Protein AF-A0A9D4HLR3-F1 (afdb_monomer_lite)

pLDDT: mean 76.58, std 13.47, range [43.81, 93.06]

Structure (mmCIF, N/CA/C/O backbone):
data_AF-A0A9D4HLR3-F1
#
_entry.id   AF-A0A9D4HLR3-F1
#
loop_
_atom_site.group_PDB
_atom_site.id
_atom_site.type_symbol
_atom_site.label_atom_id
_atom_site.label_alt_id
_atom_site.label_comp_id
_atom_site.label_asym_id
_atom_site.label_entity_id
_atom_site.label_seq_id
_atom_site.pdbx_PDB_ins_code
_atom_site.Cartn_x
_atom_site.Cartn_y
_atom_site.Cartn_z
_atom_site.occupancy
_atom_site.B_iso_or_equiv
_atom_site.auth_seq_id
_atom_site.auth_comp_id
_atom_site.auth_asym_id
_atom_site.auth_atom_id
_atom_site.pdbx_PDB_model_num
ATOM 1 N N . MET A 1 1 ? -18.915 -6.919 13.718 1.00 64.12 1 MET A N 1
ATOM 2 C CA . MET A 1 1 ? -17.447 -7.121 13.772 1.00 64.12 1 MET A CA 1
ATOM 3 C C . MET A 1 1 ? -16.950 -6.482 15.068 1.00 64.12 1 MET A C 1
ATOM 5 O O . MET A 1 1 ? -17.461 -5.421 15.383 1.00 64.12 1 MET A O 1
ATOM 9 N N . ASN A 1 2 ? -16.083 -7.129 15.858 1.00 85.00 2 ASN A N 1
ATOM 10 C CA . ASN A 1 2 ? -15.576 -6.580 17.135 1.00 85.00 2 ASN A CA 1
ATOM 11 C C . ASN A 1 2 ? -14.255 -5.817 16.883 1.00 85.00 2 ASN A C 1
ATOM 13 O O . ASN A 1 2 ? -13.480 -6.262 16.037 1.00 85.00 2 ASN A O 1
ATOM 17 N N . LEU A 1 3 ? -14.001 -4.715 17.599 1.00 83.88 3 LEU A N 1
ATOM 18 C CA . LEU A 1 3 ? -12.840 -3.820 17.463 1.00 83.88 3 LEU A CA 1
ATOM 19 C C . LEU A 1 3 ? -11.495 -4.564 17.420 1.00 83.88 3 LEU A C 1
ATOM 21 O O . LEU A 1 3 ? -10.661 -4.275 16.571 1.00 83.88 3 LEU A O 1
ATOM 25 N N . GLN A 1 4 ? -11.312 -5.599 18.244 1.00 86.62 4 GLN A N 1
ATOM 26 C CA . GLN A 1 4 ? -10.088 -6.416 18.223 1.00 86.62 4 GLN A CA 1
ATOM 27 C C . GLN A 1 4 ? -9.826 -7.088 16.865 1.00 86.62 4 GLN A C 1
ATOM 29 O O . GLN A 1 4 ? -8.682 -7.194 16.436 1.00 86.62 4 GLN A O 1
ATOM 34 N N . LYS A 1 5 ? -10.879 -7.519 16.155 1.00 89.38 5 LYS A N 1
ATOM 35 C CA . LYS A 1 5 ? -10.739 -8.124 14.820 1.00 89.38 5 LYS A CA 1
ATOM 36 C C . LYS A 1 5 ? -10.392 -7.084 13.756 1.00 89.38 5 LYS A C 1
ATOM 38 O O . LYS A 1 5 ? -9.712 -7.415 12.794 1.00 89.38 5 LYS A O 1
ATOM 43 N N . LEU A 1 6 ? -10.877 -5.853 13.921 1.00 88.44 6 LEU A N 1
ATOM 44 C CA . LEU A 1 6 ? -10.545 -4.735 13.039 1.00 88.44 6 LEU A CA 1
ATOM 45 C C . LEU A 1 6 ? -9.075 -4.333 13.191 1.00 88.44 6 LEU A C 1
ATOM 47 O O . LEU A 1 6 ? -8.384 -4.207 12.188 1.00 88.44 6 LEU A O 1
ATOM 51 N N . LEU A 1 7 ? -8.594 -4.211 14.431 1.00 86.44 7 LEU A N 1
ATOM 52 C CA . LEU A 1 7 ? -7.190 -3.907 14.718 1.00 86.44 7 LEU A CA 1
ATOM 53 C C . LEU A 1 7 ? -6.255 -4.991 14.162 1.00 86.44 7 LEU A C 1
ATOM 55 O O . LEU A 1 7 ? -5.328 -4.671 13.431 1.00 86.44 7 LEU A O 1
ATOM 59 N N . ALA A 1 8 ? -6.567 -6.273 14.381 1.00 90.38 8 ALA A N 1
ATOM 60 C CA . ALA A 1 8 ? -5.773 -7.367 13.817 1.00 90.38 8 ALA A CA 1
ATOM 61 C C . ALA A 1 8 ? -5.748 -7.365 12.273 1.00 90.38 8 ALA A C 1
ATOM 63 O O . ALA A 1 8 ? -4.719 -7.661 11.668 1.00 90.38 8 ALA A O 1
ATOM 64 N N . ALA A 1 9 ? -6.866 -7.021 11.620 1.00 90.69 9 ALA A N 1
ATOM 65 C CA . ALA A 1 9 ? -6.910 -6.885 10.163 1.00 90.69 9 ALA A CA 1
ATOM 66 C C . ALA A 1 9 ? -6.052 -5.706 9.675 1.00 90.69 9 ALA A C 1
ATOM 68 O O . ALA A 1 9 ? -5.320 -5.849 8.698 1.00 90.69 9 ALA A O 1
ATOM 69 N N . ARG A 1 10 ? -6.105 -4.565 10.375 1.00 88.19 10 ARG A N 1
ATOM 70 C CA . ARG A 1 10 ? -5.267 -3.392 10.095 1.00 88.19 10 ARG A CA 1
ATOM 71 C C . ARG A 1 10 ? -3.785 -3.749 10.173 1.00 88.19 10 ARG A C 1
ATOM 73 O O . ARG A 1 10 ? -3.055 -3.478 9.224 1.00 88.19 10 ARG A O 1
ATOM 80 N N . ASP A 1 11 ? -3.365 -4.412 11.246 1.00 89.44 11 ASP A N 1
ATOM 81 C CA . ASP A 1 11 ? -1.973 -4.832 11.439 1.00 89.44 11 ASP A CA 1
ATOM 82 C C . ASP A 1 11 ? -1.520 -5.805 10.338 1.00 89.44 11 ASP A C 1
ATOM 84 O O . ASP A 1 11 ? -0.437 -5.649 9.776 1.00 89.44 11 ASP A O 1
ATOM 88 N N . GLY A 1 12 ? -2.378 -6.757 9.951 1.00 93.06 12 GLY A N 1
ATOM 89 C CA . GLY A 1 12 ? -2.096 -7.677 8.845 1.00 93.06 12 GLY A CA 1
ATOM 90 C C . GLY A 1 12 ? -1.933 -6.970 7.494 1.00 93.06 12 GLY A C 1
ATOM 91 O O . GLY A 1 12 ? -1.026 -7.296 6.722 1.00 93.06 12 GLY A O 1
ATOM 92 N N . HIS A 1 13 ? -2.763 -5.965 7.207 1.00 91.94 13 HIS A N 1
ATOM 93 C CA . HIS A 1 13 ? -2.615 -5.167 5.991 1.00 91.94 13 HIS A CA 1
ATOM 94 C C . HIS A 1 13 ? -1.362 -4.279 6.026 1.00 91.94 13 HIS A C 1
ATOM 96 O O . HIS A 1 13 ? -0.706 -4.145 4.996 1.00 91.94 13 HIS A O 1
ATOM 102 N N . ARG A 1 14 ? -0.972 -3.733 7.188 1.00 87.44 14 ARG A N 1
ATOM 103 C CA . ARG A 1 14 ? 0.294 -2.989 7.342 1.00 87.44 14 ARG A CA 1
ATOM 104 C C . ARG A 1 14 ? 1.513 -3.867 7.076 1.00 87.44 14 ARG A C 1
ATOM 106 O O . ARG A 1 14 ? 2.377 -3.463 6.309 1.00 87.44 14 ARG A O 1
ATOM 113 N N . ALA A 1 15 ? 1.543 -5.077 7.629 1.00 88.88 15 ALA A N 1
ATOM 114 C CA . ALA A 1 15 ? 2.625 -6.025 7.368 1.00 88.88 15 ALA A CA 1
ATOM 115 C C . ALA A 1 15 ? 2.722 -6.381 5.872 1.00 88.88 15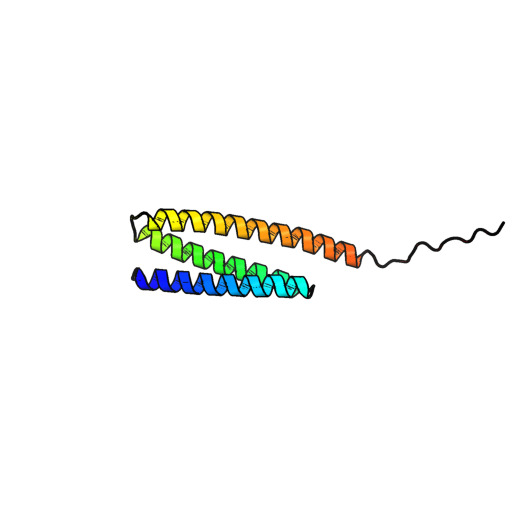 ALA A C 1
ATOM 117 O O . ALA A 1 15 ? 3.811 -6.423 5.307 1.00 88.88 15 ALA A O 1
ATOM 118 N N . THR A 1 16 ? 1.575 -6.569 5.208 1.00 92.06 16 THR A N 1
ATOM 119 C CA . THR A 1 16 ? 1.535 -6.804 3.753 1.00 92.06 16 THR A CA 1
ATOM 120 C C . THR A 1 16 ? 2.074 -5.601 2.974 1.00 92.06 16 THR A C 1
ATOM 122 O O . THR A 1 16 ? 2.799 -5.763 1.999 1.00 92.06 16 THR A O 1
ATOM 125 N N . LEU A 1 17 ? 1.735 -4.384 3.403 1.00 88.25 17 LEU A N 1
ATOM 126 C CA . LEU A 1 17 ? 2.199 -3.153 2.771 1.00 88.25 17 LEU A CA 1
ATOM 127 C C . LEU A 1 17 ? 3.724 -2.988 2.883 1.00 88.25 17 LEU A C 1
ATOM 129 O O . LEU A 1 17 ? 4.368 -2.614 1.907 1.00 88.25 17 LEU A O 1
ATOM 133 N N . GLU A 1 18 ? 4.295 -3.279 4.052 1.00 85.69 18 GLU A N 1
ATOM 134 C CA . GLU A 1 18 ? 5.744 -3.252 4.283 1.00 85.69 18 GLU A CA 1
ATOM 135 C C . GLU A 1 18 ? 6.481 -4.252 3.383 1.00 85.69 18 GLU A C 1
ATOM 137 O O . GLU A 1 18 ? 7.466 -3.883 2.744 1.00 85.69 18 GLU A O 1
ATOM 142 N N . ASP A 1 19 ? 5.966 -5.478 3.255 1.00 91.62 19 ASP A N 1
ATOM 143 C CA 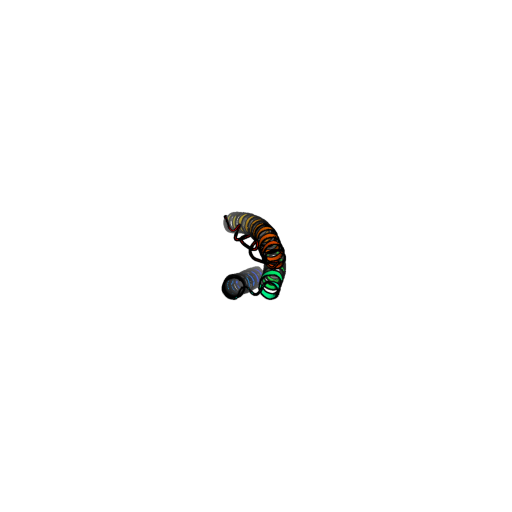. ASP A 1 19 ? 6.530 -6.493 2.357 1.00 91.62 19 ASP A CA 1
ATOM 144 C C . ASP A 1 19 ? 6.484 -6.051 0.884 1.00 91.62 19 ASP A C 1
ATOM 146 O O . ASP A 1 19 ? 7.486 -6.114 0.170 1.00 91.62 19 ASP A O 1
ATOM 150 N N . LEU A 1 20 ? 5.355 -5.489 0.439 1.00 90.44 20 LEU A N 1
ATOM 151 C CA . LEU A 1 20 ? 5.223 -4.968 -0.923 1.00 90.44 20 LEU A CA 1
ATOM 152 C C . LEU A 1 20 ? 6.165 -3.794 -1.209 1.00 90.44 20 LEU A C 1
ATOM 154 O O . LEU A 1 20 ? 6.617 -3.641 -2.342 1.00 90.44 20 LEU A O 1
ATOM 158 N N . PHE A 1 21 ? 6.500 -2.972 -0.211 1.00 85.50 21 PHE A N 1
ATOM 159 C CA . PHE A 1 21 ? 7.513 -1.929 -0.383 1.00 85.50 21 PHE A CA 1
ATOM 160 C C . PHE A 1 21 ? 8.915 -2.506 -0.587 1.00 85.50 21 PHE A C 1
ATOM 162 O O . PHE A 1 21 ? 9.664 -1.988 -1.418 1.00 85.50 21 PHE A O 1
ATOM 169 N N . VAL A 1 22 ? 9.260 -3.588 0.113 1.00 87.50 22 VAL A N 1
ATOM 170 C CA . VAL A 1 22 ? 10.528 -4.300 -0.107 1.00 87.50 22 VAL A CA 1
ATOM 171 C C . VAL A 1 22 ? 10.564 -4.901 -1.513 1.00 87.50 22 VAL A C 1
ATOM 173 O O . VAL A 1 22 ? 11.563 -4.748 -2.220 1.00 87.50 22 VAL A O 1
ATOM 176 N N . GLN A 1 23 ? 9.466 -5.516 -1.961 1.00 88.31 23 GLN A N 1
ATOM 177 C CA . GLN A 1 23 ? 9.354 -6.050 -3.322 1.00 88.31 23 GLN A CA 1
ATOM 178 C C . GLN A 1 23 ? 9.453 -4.946 -4.382 1.00 88.31 23 GLN A C 1
ATOM 180 O O . GLN A 1 23 ? 10.142 -5.119 -5.384 1.00 88.31 23 GLN A O 1
ATOM 185 N N . LEU A 1 24 ? 8.843 -3.783 -4.143 1.00 85.81 24 LEU A N 1
ATOM 186 C CA . LEU A 1 24 ? 8.908 -2.638 -5.049 1.00 85.81 24 LEU A CA 1
ATOM 187 C C . LEU A 1 24 ? 10.341 -2.111 -5.218 1.00 85.81 24 LEU A C 1
ATOM 189 O O . LEU A 1 24 ? 10.766 -1.830 -6.341 1.00 85.81 24 LEU A O 1
ATOM 193 N N . GLU A 1 25 ? 11.091 -1.959 -4.121 1.00 83.62 25 GLU A N 1
ATOM 194 C CA . GLU A 1 25 ? 12.500 -1.553 -4.200 1.00 83.62 25 GLU A CA 1
ATOM 195 C C . GLU A 1 25 ? 13.355 -2.649 -4.857 1.00 83.62 25 GLU A C 1
ATOM 197 O O . GLU A 1 25 ? 14.189 -2.328 -5.701 1.00 83.62 25 GLU A O 1
ATOM 202 N N . THR A 1 26 ? 13.071 -3.931 -4.600 1.00 87.06 26 THR A N 1
ATOM 203 C CA . THR A 1 26 ? 13.731 -5.060 -5.286 1.00 87.06 26 THR A CA 1
ATOM 204 C C . THR A 1 26 ? 13.488 -5.027 -6.800 1.00 87.06 26 THR A C 1
ATOM 206 O O . THR A 1 26 ? 14.428 -5.116 -7.589 1.00 87.06 26 THR A O 1
ATOM 209 N N . ALA A 1 27 ? 12.239 -4.839 -7.234 1.00 85.75 27 ALA A N 1
ATOM 210 C CA . ALA A 1 27 ? 11.873 -4.747 -8.646 1.00 85.75 27 ALA A CA 1
ATOM 211 C C . ALA A 1 27 ? 12.572 -3.567 -9.336 1.00 85.75 27 ALA A C 1
ATOM 213 O O . ALA A 1 27 ? 13.063 -3.683 -10.461 1.00 85.75 27 ALA A O 1
ATOM 214 N N . LYS A 1 28 ? 12.675 -2.433 -8.635 1.00 79.50 28 LYS A N 1
ATOM 215 C CA . LYS A 1 28 ? 13.406 -1.250 -9.095 1.00 79.50 28 LYS A CA 1
ATOM 216 C C . LYS A 1 28 ? 14.905 -1.516 -9.235 1.00 79.50 28 LYS A C 1
ATOM 218 O O . LYS A 1 28 ? 15.475 -1.133 -10.253 1.00 79.50 28 LYS A O 1
ATOM 223 N N . GLU A 1 29 ? 15.538 -2.155 -8.251 1.00 83.81 29 GLU A N 1
ATOM 224 C CA . GLU A 1 29 ? 16.959 -2.535 -8.307 1.00 83.81 29 GLU A CA 1
ATOM 225 C C . GLU A 1 29 ? 17.241 -3.507 -9.461 1.00 83.81 29 GLU A C 1
ATOM 227 O O . GLU A 1 29 ? 18.221 -3.343 -10.190 1.00 83.81 29 GLU A O 1
ATOM 232 N N . ASN A 1 30 ? 16.324 -4.445 -9.704 1.00 84.81 30 ASN A N 1
ATOM 233 C CA . ASN A 1 30 ? 16.395 -5.396 -10.813 1.00 84.81 30 ASN A CA 1
ATOM 234 C C . ASN A 1 30 ? 16.034 -4.788 -12.179 1.00 84.81 30 ASN A C 1
ATOM 236 O O . ASN A 1 30 ? 16.130 -5.470 -13.198 1.00 84.81 30 ASN A O 1
ATOM 240 N N . ASN A 1 31 ? 15.617 -3.518 -12.227 1.00 81.81 31 ASN A N 1
ATOM 241 C CA . ASN A 1 31 ? 15.050 -2.866 -13.411 1.00 81.81 31 ASN A CA 1
ATOM 242 C C . ASN A 1 31 ? 13.881 -3.649 -14.046 1.00 81.81 31 ASN A C 1
ATOM 244 O O . ASN A 1 31 ? 13.636 -3.553 -15.252 1.00 81.81 31 ASN A O 1
ATOM 248 N N . SER A 1 32 ? 13.152 -4.419 -13.233 1.00 84.94 32 SER A N 1
ATOM 249 C CA . SER A 1 32 ? 11.987 -5.187 -13.663 1.00 84.94 32 SER A CA 1
ATOM 250 C C . SER A 1 32 ? 10.762 -4.282 -13.652 1.00 84.94 32 SER A C 1
ATOM 252 O O . SER A 1 32 ? 10.113 -4.051 -12.632 1.00 84.94 32 SER A O 1
ATOM 254 N N . TYR A 1 33 ? 10.482 -3.698 -14.814 1.00 79.75 33 TYR A N 1
ATOM 255 C CA . TYR A 1 33 ? 9.409 -2.725 -14.979 1.00 79.75 33 TYR A CA 1
ATOM 256 C C . TYR A 1 33 ? 8.019 -3.324 -14.696 1.00 79.75 33 TYR A C 1
ATOM 258 O O . TYR A 1 33 ? 7.212 -2.690 -14.015 1.00 79.75 33 TYR A O 1
ATOM 266 N N . ASP A 1 34 ? 7.757 -4.540 -15.180 1.00 82.62 34 ASP A N 1
ATOM 267 C CA . ASP A 1 34 ? 6.460 -5.204 -15.007 1.00 82.62 34 ASP A CA 1
ATOM 268 C C . ASP A 1 34 ? 6.215 -5.564 -13.532 1.00 82.62 34 ASP A C 1
ATOM 270 O O . ASP A 1 34 ? 5.121 -5.348 -13.012 1.00 82.62 34 ASP A O 1
ATOM 274 N N . GLU A 1 35 ? 7.252 -6.023 -12.820 1.00 87.31 35 GLU A N 1
ATOM 275 C CA . GLU A 1 35 ? 7.185 -6.263 -11.372 1.00 87.31 35 GLU A CA 1
ATOM 276 C C . GLU A 1 35 ? 6.979 -4.963 -10.591 1.00 87.31 35 GLU A C 1
ATOM 278 O O . GLU A 1 35 ? 6.209 -4.933 -9.633 1.00 87.31 35 GLU A O 1
ATOM 283 N N . PHE A 1 36 ? 7.626 -3.871 -11.009 1.00 83.69 36 PHE A N 1
ATOM 284 C CA . PHE A 1 36 ? 7.463 -2.568 -10.371 1.00 83.69 36 PHE A CA 1
ATOM 285 C C . PHE A 1 36 ? 6.033 -2.030 -10.536 1.00 83.69 36 PHE A C 1
ATOM 287 O O . PHE A 1 36 ? 5.458 -1.495 -9.587 1.00 83.69 36 PHE A O 1
ATOM 294 N N . GLU A 1 37 ? 5.438 -2.182 -11.723 1.00 86.12 37 GLU A N 1
ATOM 295 C CA . GLU A 1 37 ? 4.040 -1.816 -11.974 1.00 86.12 37 GLU A CA 1
ATOM 296 C C . GLU A 1 37 ? 3.077 -2.682 -11.149 1.00 86.12 37 GLU A C 1
ATOM 298 O O . GLU A 1 37 ? 2.232 -2.128 -10.441 1.00 86.12 37 GLU A O 1
ATOM 303 N N . LEU A 1 38 ? 3.272 -4.006 -11.138 1.00 89.81 38 LEU A N 1
ATOM 304 C CA . LEU A 1 38 ? 2.463 -4.936 -10.346 1.00 89.81 38 LEU A CA 1
ATOM 305 C C . LEU A 1 38 ? 2.531 -4.629 -8.842 1.00 89.81 38 LEU A C 1
ATOM 307 O O . LEU A 1 38 ? 1.499 -4.579 -8.174 1.00 89.81 38 LEU A O 1
ATOM 311 N N . CYS A 1 39 ? 3.725 -4.353 -8.307 1.00 89.31 39 CYS A N 1
ATOM 312 C CA . CYS A 1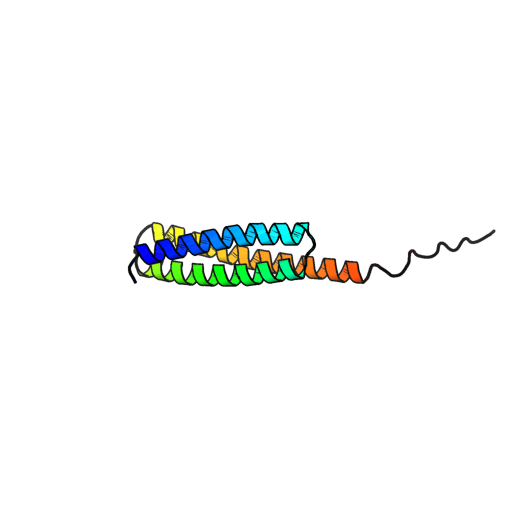 39 ? 3.892 -3.976 -6.903 1.00 89.31 39 CYS A CA 1
ATOM 313 C C . CYS A 1 39 ? 3.094 -2.709 -6.564 1.00 89.31 39 CYS A C 1
ATOM 315 O O . CYS A 1 39 ? 2.463 -2.640 -5.513 1.00 89.31 39 CYS A O 1
ATOM 317 N N . ILE A 1 40 ? 3.069 -1.709 -7.452 1.00 84.56 40 ILE A N 1
ATOM 318 C CA . ILE A 1 40 ? 2.281 -0.487 -7.234 1.00 84.56 40 ILE A CA 1
ATOM 319 C C . ILE A 1 40 ? 0.778 -0.777 -7.237 1.00 84.56 40 ILE A C 1
ATOM 321 O O . ILE A 1 40 ? 0.051 -0.181 -6.437 1.00 84.56 40 ILE A O 1
ATOM 325 N N . GLU A 1 41 ? 0.292 -1.656 -8.113 1.00 89.00 41 GLU A N 1
ATOM 326 C CA . GLU A 1 41 ? -1.116 -2.073 -8.122 1.00 89.00 41 GLU A CA 1
ATOM 327 C C . GLU A 1 41 ? -1.494 -2.767 -6.811 1.00 89.00 41 GLU A C 1
ATOM 329 O O . GLU A 1 41 ? -2.414 -2.314 -6.128 1.00 89.00 41 GLU A O 1
ATOM 334 N N . MET A 1 42 ? -0.704 -3.758 -6.389 1.00 91.19 42 MET A N 1
ATOM 335 C CA . MET A 1 42 ? -0.914 -4.472 -5.126 1.00 91.19 42 MET A CA 1
ATOM 336 C C . MET A 1 42 ? -0.861 -3.536 -3.914 1.00 91.19 42 MET A C 1
ATOM 338 O O . MET A 1 42 ? -1.698 -3.636 -3.016 1.00 91.19 42 MET A O 1
ATOM 342 N N . ILE A 1 43 ? 0.079 -2.583 -3.893 1.00 87.25 43 ILE A N 1
ATOM 343 C CA . ILE A 1 43 ? 0.146 -1.559 -2.844 1.00 87.25 43 ILE A CA 1
ATOM 344 C C . ILE A 1 43 ? -1.163 -0.766 -2.812 1.00 87.25 43 ILE A C 1
ATOM 346 O O . ILE A 1 43 ? -1.743 -0.600 -1.743 1.00 87.25 43 ILE A O 1
ATOM 350 N N . ASN A 1 44 ? -1.671 -0.303 -3.957 1.00 85.69 44 ASN A N 1
ATOM 351 C CA . ASN A 1 44 ? -2.921 0.462 -3.994 1.00 85.69 44 ASN A CA 1
ATOM 352 C C . ASN A 1 44 ? -4.123 -0.340 -3.472 1.00 85.69 44 ASN A C 1
ATOM 354 O O . ASN A 1 44 ? -4.952 0.231 -2.758 1.00 85.69 44 ASN A O 1
ATOM 358 N N . ASP A 1 45 ? -4.200 -1.636 -3.775 1.00 90.75 45 ASP A N 1
ATOM 359 C CA . ASP A 1 45 ? -5.258 -2.513 -3.265 1.00 90.75 45 ASP A CA 1
ATOM 360 C C . ASP A 1 45 ? -5.184 -2.657 -1.739 1.00 90.75 45 ASP A C 1
ATOM 362 O O . ASP A 1 45 ? -6.188 -2.492 -1.040 1.00 90.75 45 ASP A O 1
ATOM 366 N N . VAL A 1 46 ? -3.983 -2.874 -1.193 1.00 90.00 46 VAL A N 1
ATOM 367 C CA . VAL A 1 46 ? -3.769 -2.961 0.261 1.00 90.00 46 VAL A CA 1
ATOM 368 C C . VAL A 1 46 ? -4.096 -1.636 0.952 1.00 90.00 46 VAL A C 1
ATOM 370 O O . VAL A 1 46 ? -4.739 -1.637 2.003 1.00 90.00 46 VAL A O 1
ATOM 373 N N . LEU A 1 47 ? -3.737 -0.497 0.354 1.00 85.31 47 LEU A N 1
ATOM 374 C CA . LEU A 1 47 ? -4.092 0.821 0.888 1.00 85.31 47 LEU A CA 1
ATOM 375 C C . LEU A 1 47 ? -5.612 1.055 0.899 1.00 85.31 47 LEU A C 1
ATOM 377 O O . LEU A 1 47 ? -6.134 1.664 1.835 1.00 85.31 47 LEU A O 1
ATOM 381 N N . ALA A 1 48 ? -6.344 0.556 -0.102 1.00 86.88 48 ALA A N 1
ATOM 382 C CA . ALA A 1 48 ? -7.805 0.626 -0.121 1.00 86.88 48 ALA A CA 1
ATOM 383 C C . ALA A 1 48 ? -8.438 -0.238 0.987 1.00 86.88 48 ALA A C 1
ATOM 385 O O . ALA A 1 48 ? -9.405 0.188 1.630 1.00 86.88 48 ALA A O 1
ATOM 386 N N . LEU A 1 49 ? -7.873 -1.421 1.251 1.00 90.00 49 LEU A N 1
ATOM 387 C CA . LEU A 1 49 ? -8.293 -2.287 2.356 1.00 90.00 49 LEU A CA 1
ATOM 388 C C . LEU A 1 49 ? -8.015 -1.645 3.718 1.00 90.00 49 LEU A C 1
ATOM 390 O O . LEU A 1 49 ? -8.927 -1.589 4.547 1.00 90.00 49 LEU A O 1
ATOM 394 N N . LEU A 1 50 ? -6.809 -1.099 3.920 1.00 87.50 50 LEU A N 1
ATOM 395 C CA . LEU A 1 50 ? -6.447 -0.329 5.117 1.00 87.50 50 LEU A CA 1
ATOM 396 C C . LEU A 1 50 ? -7.445 0.795 5.354 1.00 87.50 50 LEU A C 1
ATOM 398 O O . LEU A 1 50 ? -8.024 0.873 6.433 1.00 87.50 50 LEU A O 1
ATOM 402 N N . LYS A 1 51 ? -7.747 1.576 4.311 1.00 85.50 51 LYS A N 1
ATOM 403 C CA . LYS A 1 51 ? -8.731 2.652 4.398 1.00 85.50 51 LYS A CA 1
ATOM 404 C C . LYS A 1 51 ? -10.096 2.173 4.884 1.00 85.50 51 LYS A C 1
ATOM 406 O O . LYS A 1 51 ? -10.673 2.776 5.784 1.00 85.50 51 LYS A O 1
ATOM 411 N N . SER A 1 52 ? -10.606 1.079 4.322 1.00 89.12 52 SER A N 1
ATOM 412 C CA . SER A 1 52 ? -11.899 0.526 4.737 1.00 89.12 52 SER A CA 1
ATOM 413 C C . SER A 1 52 ? -11.893 0.024 6.185 1.00 89.12 52 SER A C 1
ATOM 415 O O . SER A 1 52 ? -12.902 0.140 6.885 1.00 89.12 52 SER A O 1
ATOM 417 N N . VAL A 1 53 ? -10.787 -0.571 6.642 1.00 89.38 53 VAL A N 1
ATOM 418 C CA . VAL A 1 53 ? -10.644 -1.039 8.028 1.00 89.38 53 VAL A CA 1
ATOM 419 C C . VAL A 1 53 ? -10.555 0.142 8.990 1.00 89.38 53 VAL A C 1
ATOM 421 O O . VAL A 1 53 ? -11.277 0.158 9.985 1.00 89.38 53 VAL A O 1
ATOM 424 N N . ASP A 1 54 ? -9.748 1.143 8.664 1.00 85.88 54 ASP A N 1
ATOM 425 C CA . ASP A 1 54 ? -9.570 2.357 9.455 1.00 85.88 54 ASP A CA 1
ATOM 426 C C . ASP A 1 54 ? -10.887 3.137 9.592 1.00 85.88 54 ASP A C 1
ATOM 428 O O . ASP A 1 54 ? -11.279 3.476 10.706 1.00 85.88 54 ASP A O 1
ATOM 432 N N . GLU A 1 55 ? -11.650 3.315 8.506 1.00 85.12 55 GLU A N 1
ATOM 433 C CA . GLU A 1 55 ? -12.989 3.928 8.551 1.00 85.12 55 GLU A CA 1
ATOM 434 C C . GLU A 1 55 ? -13.939 3.165 9.487 1.00 85.12 55 GLU A C 1
ATOM 436 O O . GLU A 1 55 ? -14.719 3.767 10.230 1.00 85.12 55 GLU A O 1
ATOM 441 N N . LYS A 1 56 ? -13.884 1.827 9.491 1.00 87.75 56 LYS A N 1
ATOM 442 C CA . LYS A 1 56 ? -14.679 1.012 10.422 1.00 87.75 56 LYS A CA 1
ATOM 443 C C . LYS A 1 56 ? -14.220 1.198 11.866 1.00 87.75 56 LYS A C 1
ATOM 445 O O . LYS A 1 56 ? -15.085 1.265 12.733 1.00 87.75 56 LYS A O 1
ATOM 450 N N . ILE A 1 57 ? -12.912 1.296 12.122 1.00 84.38 57 ILE A N 1
ATOM 451 C CA . ILE A 1 57 ? -12.364 1.545 13.463 1.00 84.38 57 ILE A CA 1
ATOM 452 C C . ILE A 1 57 ? -12.831 2.908 13.967 1.00 84.38 57 ILE A C 1
ATOM 454 O O . ILE A 1 57 ? -13.484 2.957 15.006 1.00 84.38 57 ILE A O 1
ATOM 458 N N . THR A 1 58 ? -12.608 3.975 13.195 1.00 80.31 58 THR A N 1
ATOM 459 C CA . THR A 1 58 ? -13.034 5.343 13.526 1.00 80.31 58 THR A CA 1
ATOM 460 C C . THR A 1 58 ? -14.531 5.419 13.831 1.00 80.31 58 THR A C 1
ATOM 462 O O . THR A 1 58 ? -14.925 6.032 14.815 1.00 80.31 58 THR A O 1
ATOM 465 N N . ASN A 1 59 ? -15.378 4.729 13.062 1.00 81.56 59 ASN A N 1
ATOM 466 C CA . ASN A 1 59 ? -16.823 4.684 13.324 1.00 81.56 59 ASN A CA 1
ATOM 467 C C . ASN A 1 59 ? -17.210 3.871 14.576 1.00 81.56 59 ASN A C 1
ATOM 469 O O . ASN A 1 59 ? -18.329 3.999 15.071 1.00 81.56 59 ASN A O 1
ATOM 473 N N . THR A 1 60 ? -16.316 3.018 15.084 1.00 81.19 60 THR A N 1
ATOM 474 C CA . THR A 1 60 ? -16.523 2.229 16.311 1.00 81.19 60 THR A CA 1
ATOM 475 C C . THR A 1 60 ? -15.879 2.833 17.561 1.00 81.19 60 THR A C 1
ATOM 477 O O . THR A 1 60 ? -16.168 2.360 18.660 1.00 81.19 60 THR A O 1
ATOM 480 N N . THR A 1 61 ? -15.038 3.865 17.433 1.00 70.94 61 THR A N 1
ATOM 481 C CA . THR A 1 61 ? -14.275 4.455 18.547 1.00 70.94 61 THR A CA 1
ATOM 482 C C . THR A 1 61 ? -14.287 5.987 18.501 1.00 70.94 61 THR A C 1
ATOM 484 O O . THR A 1 61 ? -13.790 6.573 17.547 1.00 70.94 61 THR A O 1
ATOM 487 N N . ASN A 1 62 ? -14.766 6.649 19.560 1.00 62.97 62 ASN A N 1
ATOM 488 C CA . ASN A 1 62 ? -14.709 8.115 19.720 1.00 62.97 62 ASN A CA 1
ATOM 489 C C . ASN A 1 62 ? -13.501 8.544 20.586 1.00 62.97 62 ASN A C 1
ATOM 491 O O . ASN A 1 62 ? -13.684 9.150 21.641 1.00 62.97 62 ASN A O 1
ATOM 495 N N . THR A 1 63 ? -12.272 8.181 20.201 1.00 63.91 63 THR A N 1
ATOM 496 C CA . THR A 1 63 ? -11.050 8.433 21.002 1.00 63.91 63 THR A CA 1
ATOM 497 C C . THR A 1 63 ? -9.913 9.044 20.177 1.00 63.91 63 THR A C 1
ATOM 499 O O . THR A 1 63 ? -9.970 9.063 18.951 1.00 63.91 63 THR A O 1
ATOM 502 N N . THR A 1 64 ? -8.850 9.509 20.846 1.00 70.12 64 THR A N 1
ATOM 503 C CA . THR A 1 64 ? -7.581 9.984 20.248 1.00 70.12 64 THR A CA 1
ATOM 504 C C . THR A 1 64 ? -6.970 8.993 19.247 1.00 70.12 64 THR A C 1
ATOM 506 O O . THR A 1 64 ? -6.324 9.401 18.284 1.00 70.12 64 THR A O 1
ATOM 509 N N . ASP A 1 65 ? -7.231 7.692 19.404 1.00 65.94 65 ASP A N 1
ATOM 510 C CA . ASP A 1 65 ? -6.808 6.669 18.440 1.00 65.94 65 ASP A CA 1
ATOM 511 C C . ASP A 1 65 ? -7.417 6.900 17.050 1.00 65.94 65 ASP A C 1
ATOM 513 O O . ASP A 1 65 ? -6.756 6.671 16.040 1.00 65.94 65 ASP A O 1
ATOM 517 N N . ALA A 1 66 ? -8.644 7.424 16.979 1.00 65.38 66 ALA A N 1
ATOM 518 C CA . ALA A 1 66 ? -9.287 7.766 15.717 1.00 65.38 66 ALA A CA 1
ATOM 519 C C . ALA A 1 66 ? -8.591 8.936 15.000 1.00 65.38 66 ALA A C 1
ATOM 521 O O . ALA A 1 66 ? -8.534 8.942 13.772 1.00 65.38 66 ALA A O 1
ATOM 522 N N . GLU A 1 67 ? -8.032 9.902 15.737 1.00 71.19 67 GLU A N 1
ATOM 523 C CA . GLU A 1 67 ? -7.276 11.026 15.161 1.00 71.19 67 GLU A CA 1
ATOM 524 C C . GLU A 1 67 ? -5.913 10.576 14.619 1.00 71.19 67 GLU A C 1
ATOM 526 O O . GLU A 1 67 ? -5.505 11.004 13.532 1.00 71.19 67 GLU A O 1
ATOM 531 N N . ASN A 1 68 ? -5.239 9.667 15.330 1.00 75.69 68 ASN A N 1
ATOM 532 C CA . ASN A 1 68 ? -4.007 9.035 14.855 1.00 75.69 68 ASN A CA 1
ATOM 533 C C . ASN A 1 68 ? -4.272 8.230 13.576 1.00 75.69 68 ASN A C 1
ATOM 535 O O . ASN A 1 68 ? -3.605 8.443 12.564 1.00 75.69 68 ASN A O 1
ATOM 539 N N . ILE A 1 69 ? -5.321 7.402 13.570 1.00 72.50 69 ILE A N 1
ATOM 540 C CA . ILE A 1 69 ? -5.738 6.627 12.393 1.00 72.50 69 ILE A CA 1
ATOM 541 C C . ILE A 1 69 ? -6.096 7.552 11.216 1.00 72.50 69 ILE A C 1
ATOM 543 O O . ILE A 1 69 ? -5.653 7.331 10.091 1.00 72.50 69 ILE A O 1
ATOM 547 N N . ALA A 1 70 ? -6.825 8.645 11.454 1.00 68.81 70 ALA A N 1
ATOM 548 C CA . ALA A 1 70 ? -7.154 9.624 10.415 1.00 68.81 70 ALA A CA 1
ATOM 549 C C . ALA A 1 70 ? -5.925 10.368 9.853 1.00 68.81 70 ALA A C 1
ATOM 551 O O . ALA A 1 70 ? -5.954 10.877 8.726 1.00 68.81 70 ALA A O 1
ATOM 552 N N . THR A 1 71 ? -4.845 10.471 10.625 1.00 76.88 71 THR A N 1
ATOM 553 C CA . THR A 1 71 ? -3.568 11.037 10.169 1.00 76.88 71 THR A CA 1
ATOM 554 C C . THR A 1 71 ? -2.817 10.033 9.301 1.00 76.88 71 THR A C 1
ATOM 556 O O . THR A 1 71 ? -2.459 10.365 8.171 1.00 76.88 71 THR A O 1
ATOM 559 N N . GLU A 1 72 ? -2.710 8.782 9.747 1.00 71.94 72 GLU A N 1
ATOM 560 C CA . GLU A 1 72 ? -2.107 7.692 8.970 1.00 71.94 72 GLU A CA 1
ATOM 561 C C . GLU A 1 72 ? -2.842 7.446 7.633 1.00 71.94 72 GLU A C 1
ATOM 563 O O . GLU A 1 72 ? -2.213 7.187 6.603 1.00 71.94 72 GLU A O 1
ATOM 568 N N . LEU A 1 73 ? -4.169 7.623 7.597 1.00 68.31 73 LEU A N 1
ATOM 569 C CA . LEU A 1 73 ? -4.969 7.588 6.364 1.00 68.31 73 LEU A CA 1
ATOM 570 C C . LEU A 1 73 ? -4.563 8.663 5.349 1.00 68.31 73 LEU A C 1
ATOM 572 O O . LEU A 1 73 ? -4.539 8.416 4.138 1.00 68.31 73 LEU A O 1
ATOM 576 N N . ARG A 1 74 ? -4.256 9.873 5.826 1.00 70.69 74 ARG A N 1
ATOM 577 C CA . ARG A 1 74 ? -3.817 10.981 4.966 1.00 70.69 74 ARG A CA 1
ATOM 578 C C . ARG A 1 74 ? -2.419 10.726 4.413 1.00 70.69 74 ARG A C 1
ATOM 580 O O . ARG A 1 74 ? -2.194 10.951 3.224 1.00 70.69 74 ARG A O 1
ATOM 587 N N . GLU A 1 75 ? -1.516 10.210 5.240 1.00 73.81 75 GLU A N 1
ATOM 588 C CA . GLU A 1 75 ? -0.163 9.820 4.823 1.00 73.81 75 GLU A CA 1
ATOM 589 C C . GLU A 1 75 ? -0.198 8.695 3.783 1.00 73.81 75 GLU A C 1
ATOM 591 O O . GLU A 1 75 ? 0.459 8.781 2.745 1.00 73.81 75 GLU A O 1
ATOM 596 N N . THR A 1 76 ? -1.059 7.701 3.998 1.00 69.50 76 THR A N 1
ATOM 597 C CA . THR A 1 76 ? -1.330 6.602 3.065 1.00 69.50 76 THR A CA 1
ATOM 598 C C . THR A 1 76 ? -1.773 7.106 1.686 1.00 69.50 76 THR A C 1
ATOM 600 O O . THR A 1 76 ? -1.228 6.704 0.651 1.00 69.50 76 THR A O 1
ATOM 603 N N . ALA A 1 77 ? -2.737 8.030 1.647 1.00 62.12 77 ALA A N 1
ATOM 604 C CA . ALA A 1 77 ? -3.219 8.615 0.398 1.00 62.12 77 ALA A CA 1
ATOM 605 C C . ALA A 1 77 ? -2.129 9.430 -0.325 1.00 62.12 77 ALA A C 1
ATOM 607 O O . ALA A 1 77 ? -1.997 9.340 -1.551 1.00 62.12 77 ALA A O 1
ATOM 608 N N . ALA A 1 78 ? -1.318 10.185 0.425 1.00 71.56 78 ALA A N 1
ATOM 609 C CA . ALA A 1 78 ? -0.180 10.923 -0.120 1.00 71.56 78 ALA A CA 1
ATOM 610 C C . ALA A 1 78 ? 0.874 9.979 -0.729 1.00 71.56 78 ALA A C 1
ATOM 612 O O . ALA A 1 78 ? 1.397 10.249 -1.815 1.00 71.56 78 ALA A O 1
ATOM 613 N N . TYR A 1 79 ? 1.130 8.836 -0.090 1.00 71.12 79 TYR A N 1
ATOM 614 C CA . TYR A 1 79 ? 2.054 7.821 -0.593 1.00 71.12 79 TYR A CA 1
ATOM 615 C C . TYR A 1 79 ? 1.581 7.190 -1.909 1.00 71.12 79 TYR A C 1
ATOM 617 O O . TYR A 1 79 ? 2.359 7.106 -2.860 1.00 71.12 79 TYR A O 1
ATOM 625 N N . SER A 1 80 ? 0.297 6.818 -2.014 1.00 69.81 80 SER A N 1
ATOM 626 C CA . SER A 1 80 ? -0.291 6.303 -3.266 1.00 69.81 80 SER A CA 1
ATOM 627 C C . SER A 1 80 ? -0.105 7.285 -4.429 1.00 69.81 80 SER A C 1
ATOM 629 O O . SER A 1 80 ? 0.275 6.897 -5.539 1.00 69.81 80 SER A O 1
ATOM 631 N N . PHE A 1 81 ? -0.314 8.582 -4.176 1.00 72.12 81 PHE A N 1
ATOM 632 C CA . PHE A 1 81 ? -0.073 9.620 -5.176 1.00 72.12 81 PHE A CA 1
ATOM 633 C C . PHE A 1 81 ? 1.404 9.678 -5.601 1.00 72.12 81 PHE A C 1
ATOM 635 O O . PHE A 1 81 ? 1.699 9.705 -6.801 1.00 72.12 81 PHE A O 1
ATOM 642 N N . HIS A 1 82 ? 2.330 9.640 -4.639 1.00 80.50 82 HIS A N 1
ATOM 643 C CA . HIS A 1 82 ? 3.773 9.670 -4.899 1.00 80.50 82 HIS A CA 1
ATOM 644 C C . HIS A 1 82 ? 4.256 8.466 -5.718 1.00 80.50 82 HIS A C 1
ATOM 646 O O . HIS A 1 82 ? 5.027 8.628 -6.665 1.00 80.50 82 HIS A O 1
ATOM 652 N N . LEU A 1 83 ? 3.760 7.263 -5.420 1.00 76.75 83 LEU A N 1
ATOM 653 C CA . LEU A 1 83 ? 4.087 6.048 -6.175 1.00 76.75 83 LEU A CA 1
ATOM 654 C C . LEU A 1 83 ? 3.634 6.142 -7.633 1.00 76.75 83 LEU A C 1
ATOM 656 O O . LEU A 1 83 ? 4.411 5.864 -8.548 1.00 76.75 83 LEU A O 1
ATOM 660 N N . LYS A 1 84 ? 2.407 6.620 -7.872 1.00 73.44 84 LYS A N 1
ATOM 661 C CA . LYS A 1 84 ? 1.892 6.841 -9.233 1.00 73.44 84 LYS A CA 1
ATOM 662 C C . LYS A 1 84 ? 2.725 7.872 -9.997 1.00 73.44 84 LYS A C 1
ATOM 664 O O . LYS A 1 84 ? 2.913 7.727 -11.205 1.00 73.44 84 LYS A O 1
ATOM 669 N N . LEU A 1 85 ? 3.239 8.900 -9.317 1.00 76.50 85 LEU A N 1
ATOM 670 C CA . LEU A 1 85 ? 4.145 9.877 -9.923 1.00 76.50 85 LEU A CA 1
ATOM 671 C C . LEU A 1 85 ? 5.491 9.238 -10.301 1.00 76.50 85 LEU A C 1
ATOM 673 O O . 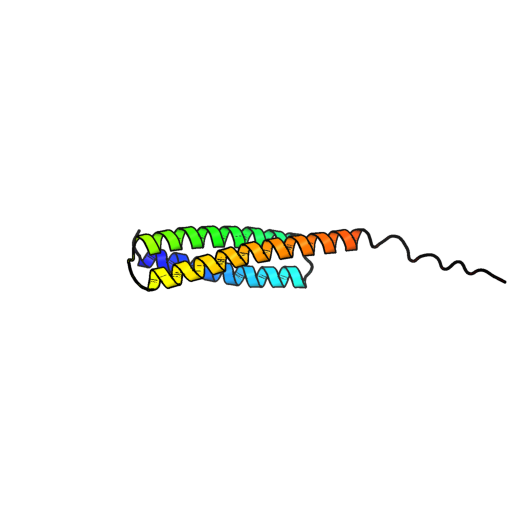LEU A 1 85 ? 5.945 9.417 -11.433 1.00 76.50 85 LEU A O 1
ATOM 677 N N . LYS A 1 86 ? 6.092 8.449 -9.398 1.00 74.50 86 LYS A N 1
ATOM 678 C CA . LYS A 1 86 ? 7.324 7.689 -9.670 1.00 74.50 86 LYS A CA 1
ATOM 679 C C . LYS A 1 86 ? 7.159 6.753 -10.868 1.00 74.50 86 LYS A C 1
ATOM 681 O O . LYS A 1 86 ? 8.010 6.774 -11.751 1.00 74.50 86 LYS A O 1
ATOM 686 N N . LEU A 1 87 ? 6.047 6.017 -10.959 1.00 74.62 87 LEU A N 1
ATOM 687 C CA . LEU A 1 87 ? 5.766 5.133 -12.095 1.00 74.62 87 LEU A CA 1
ATOM 688 C C . LEU A 1 87 ? 5.748 5.893 -13.426 1.00 74.62 87 LEU A C 1
ATOM 690 O O . LEU A 1 87 ? 6.329 5.431 -14.402 1.00 74.62 87 LEU A O 1
ATOM 694 N N . ARG A 1 88 ? 5.131 7.083 -13.483 1.00 78.75 88 ARG A N 1
ATOM 695 C CA . ARG A 1 88 ? 5.132 7.901 -14.712 1.00 78.75 88 ARG A CA 1
ATOM 696 C C . ARG A 1 88 ? 6.539 8.315 -15.130 1.00 78.75 88 ARG A C 1
ATOM 698 O O . ARG A 1 88 ? 6.855 8.277 -16.318 1.00 78.75 88 ARG A O 1
ATOM 705 N N . ILE A 1 89 ? 7.371 8.723 -14.171 1.00 80.06 89 ILE A N 1
ATOM 706 C CA . ILE A 1 89 ? 8.768 9.092 -14.433 1.00 80.06 89 ILE A CA 1
ATOM 707 C C . ILE A 1 89 ? 9.535 7.868 -14.943 1.00 80.06 89 ILE A C 1
ATOM 709 O O . ILE A 1 89 ? 10.216 7.958 -15.963 1.00 80.06 89 ILE A O 1
ATOM 713 N N . TYR A 1 90 ? 9.356 6.723 -14.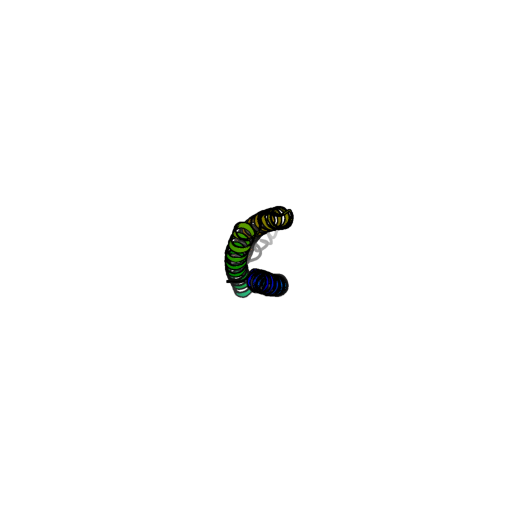286 1.00 75.00 90 TYR A N 1
ATOM 714 C CA . TYR A 1 90 ? 10.025 5.475 -14.633 1.00 75.00 90 TYR A CA 1
ATOM 715 C C . TYR A 1 90 ? 9.612 4.963 -16.027 1.00 75.00 90 TYR A C 1
ATOM 717 O O . TYR A 1 90 ? 10.477 4.682 -16.854 1.00 75.00 90 TYR A O 1
ATOM 725 N N . LYS A 1 91 ? 8.310 4.988 -16.366 1.00 75.00 91 LYS A N 1
ATOM 726 C CA . LYS A 1 91 ? 7.790 4.715 -17.726 1.00 75.00 91 LYS A CA 1
ATOM 727 C C . LYS A 1 91 ? 8.458 5.601 -18.783 1.00 75.00 91 LYS A C 1
ATOM 729 O O . LYS A 1 91 ? 8.853 5.116 -19.841 1.00 75.00 91 LYS A O 1
ATOM 734 N N . LYS A 1 92 ? 8.605 6.902 -18.504 1.00 80.12 92 LYS A N 1
ATOM 735 C CA . LYS A 1 92 ? 9.239 7.858 -19.429 1.00 80.12 92 LYS A CA 1
ATOM 736 C C . LYS A 1 92 ? 10.729 7.561 -19.626 1.00 80.12 92 LYS A C 1
ATOM 738 O O . LYS A 1 92 ? 11.215 7.631 -20.750 1.00 80.12 92 LYS A O 1
ATOM 743 N N . GLN A 1 93 ? 11.445 7.211 -18.559 1.00 76.50 93 GLN A N 1
ATOM 744 C CA . GLN A 1 93 ? 12.855 6.816 -18.633 1.00 76.50 93 GLN A CA 1
ATOM 745 C C . GLN A 1 93 ? 13.037 5.523 -19.439 1.00 76.50 93 GLN A C 1
ATOM 747 O O . GLN A 1 93 ? 13.887 5.484 -20.326 1.00 76.50 93 GLN A O 1
ATOM 752 N N . ALA A 1 94 ? 12.195 4.512 -19.211 1.00 69.31 94 ALA A N 1
ATOM 753 C CA . ALA A 1 94 ? 12.222 3.258 -19.964 1.00 69.31 94 ALA A CA 1
ATOM 754 C C . ALA A 1 94 ? 11.899 3.457 -21.459 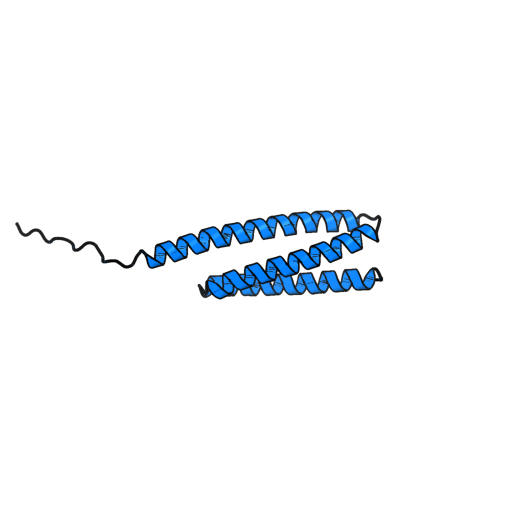1.00 69.31 94 ALA A C 1
ATOM 756 O O . ALA A 1 94 ? 12.564 2.883 -22.322 1.00 69.31 94 ALA A O 1
ATOM 757 N N . ALA A 1 95 ? 10.920 4.308 -21.787 1.00 71.19 95 ALA A N 1
ATOM 758 C CA . ALA A 1 95 ? 10.600 4.658 -23.174 1.00 71.19 95 ALA A CA 1
ATOM 759 C C . ALA A 1 95 ? 11.764 5.384 -23.874 1.00 71.19 95 ALA A C 1
ATOM 761 O O . ALA A 1 95 ? 12.087 5.075 -25.020 1.00 71.19 95 ALA A O 1
ATOM 762 N N . ASN A 1 96 ? 12.438 6.296 -23.168 1.00 65.50 96 ASN A N 1
ATOM 763 C CA . ASN A 1 96 ? 13.614 6.995 -23.688 1.00 65.50 96 ASN A CA 1
ATOM 764 C C . ASN A 1 96 ? 14.817 6.057 -23.878 1.00 65.50 96 ASN A C 1
ATOM 766 O O . ASN A 1 96 ? 15.546 6.205 -24.854 1.00 65.50 96 ASN A O 1
ATOM 770 N N . ALA A 1 97 ? 15.008 5.069 -22.998 1.00 60.38 97 ALA A N 1
ATOM 771 C CA . ALA A 1 97 ? 16.057 4.060 -23.150 1.00 60.38 97 ALA A CA 1
ATOM 772 C C . ALA A 1 97 ? 15.837 3.170 -24.389 1.00 60.38 97 ALA A C 1
ATOM 774 O O . ALA A 1 97 ? 16.794 2.846 -25.087 1.00 60.38 97 ALA A O 1
ATOM 775 N N . LYS A 1 98 ? 14.579 2.841 -24.725 1.00 57.06 98 LYS A N 1
ATOM 776 C CA . LYS A 1 98 ? 14.232 2.089 -25.948 1.00 57.06 98 LYS A CA 1
ATOM 777 C C . LYS A 1 98 ? 14.444 2.882 -27.248 1.00 57.06 98 LYS A C 1
ATOM 779 O O . LYS A 1 98 ? 14.664 2.269 -28.285 1.00 57.06 98 LYS A O 1
ATOM 784 N N . HIS A 1 99 ? 14.419 4.217 -27.199 1.00 47.56 99 HIS A N 1
ATOM 785 C CA . HIS A 1 99 ? 14.725 5.096 -28.340 1.00 47.56 99 HIS A CA 1
ATOM 786 C C . HIS A 1 99 ? 16.196 5.550 -28.410 1.00 47.56 99 HIS A C 1
ATOM 788 O O . HIS A 1 99 ? 16.578 6.220 -29.363 1.00 47.56 99 HIS A O 1
ATOM 794 N N . GLY A 1 100 ? 17.028 5.181 -27.430 1.00 44.53 100 GLY A N 1
ATOM 795 C CA . GLY A 1 100 ? 18.455 5.517 -27.374 1.00 44.53 100 GLY A CA 1
ATOM 796 C C . GLY A 1 100 ? 19.383 4.535 -28.100 1.00 44.53 100 GLY A C 1
ATOM 797 O O . GLY A 1 100 ? 20.594 4.614 -27.921 1.00 44.53 100 GLY A O 1
ATOM 798 N N . SER A 1 101 ? 18.844 3.604 -28.895 1.00 52.16 101 SER A N 1
ATOM 799 C CA . SER A 1 101 ? 19.623 2.691 -29.739 1.00 52.16 101 SER A CA 1
ATOM 800 C C . SER A 1 101 ? 19.318 2.945 -31.214 1.00 52.16 101 SER A C 1
ATOM 802 O O . SER A 1 101 ? 18.605 2.198 -31.875 1.00 52.16 101 SER A O 1
ATOM 804 N N . SER A 1 102 ? 19.853 4.043 -31.729 1.00 47.69 102 SER A N 1
ATOM 805 C CA . SER A 1 102 ? 20.065 4.225 -33.162 1.00 47.69 102 SER A CA 1
ATOM 806 C C . SER A 1 102 ? 21.359 5.005 -33.320 1.00 47.69 102 SER A C 1
ATOM 808 O O . SER A 1 102 ? 21.335 6.229 -33.323 1.00 47.69 102 SER A O 1
ATOM 810 N N . GLU A 1 103 ? 22.444 4.228 -33.344 1.00 49.12 103 GLU A N 1
ATOM 811 C CA . GLU A 1 103 ? 23.809 4.544 -33.778 1.00 49.12 103 GLU A CA 1
ATOM 812 C C . GLU A 1 103 ? 24.515 5.753 -33.121 1.00 49.12 103 GLU A C 1
ATOM 814 O O . GLU A 1 103 ? 23.963 6.848 -33.018 1.00 49.12 103 GLU A O 1
ATOM 819 N N . PRO A 1 104 ? 25.790 5.617 -32.702 1.00 52.62 104 PRO A N 1
ATOM 820 C CA . PRO A 1 104 ? 26.616 6.807 -32.534 1.00 52.62 104 PRO A CA 1
ATOM 821 C C . PRO A 1 104 ? 26.638 7.558 -33.877 1.00 52.62 104 PRO A C 1
ATOM 823 O O . PRO A 1 104 ? 26.716 6.900 -34.919 1.00 52.62 104 PRO A O 1
ATOM 826 N N . PRO A 1 105 ? 26.569 8.903 -33.902 1.00 48.38 105 PRO A N 1
ATOM 827 C CA . PRO A 1 105 ? 26.778 9.626 -35.145 1.00 48.38 105 PRO A CA 1
ATOM 828 C C . PRO A 1 105 ? 28.136 9.190 -35.689 1.00 48.38 105 PRO A C 1
ATOM 830 O O . PRO A 1 105 ? 29.149 9.331 -35.002 1.00 48.38 105 PRO A O 1
ATOM 833 N N . ALA A 1 106 ? 28.143 8.600 -36.885 1.00 46.44 106 ALA A N 1
ATOM 834 C CA . ALA A 1 106 ? 29.372 8.325 -37.601 1.00 46.44 106 ALA A CA 1
ATOM 835 C C . ALA A 1 106 ? 30.150 9.641 -37.654 1.00 46.44 106 ALA A C 1
ATOM 837 O O . ALA A 1 106 ? 29.701 10.613 -38.267 1.00 46.44 106 ALA A O 1
ATOM 838 N N . CYS A 1 107 ? 31.282 9.698 -36.951 1.00 49.06 107 CYS A N 1
ATOM 839 C CA . CYS A 1 107 ? 32.265 10.736 -37.179 1.00 49.06 107 CYS A CA 1
ATOM 840 C C . CYS A 1 107 ? 32.649 10.616 -38.651 1.00 49.06 107 CYS A C 1
ATOM 842 O O . CYS A 1 107 ? 33.336 9.676 -39.042 1.00 49.06 107 CYS A O 1
ATOM 844 N N . LEU A 1 108 ? 32.142 11.532 -39.473 1.00 47.50 108 LEU A N 1
ATOM 845 C CA . LEU A 1 108 ? 32.697 11.788 -40.788 1.00 47.50 108 LEU A CA 1
ATOM 846 C C . LEU A 1 108 ? 34.139 12.230 -40.549 1.00 47.50 108 LEU A C 1
ATOM 848 O O . LEU A 1 108 ? 34.385 13.387 -40.208 1.00 47.50 108 LEU A O 1
ATOM 852 N N . GLU A 1 109 ? 35.077 11.296 -40.683 1.00 55.62 109 GLU A N 1
ATOM 853 C CA . GLU A 1 109 ? 36.454 11.636 -41.002 1.00 55.62 109 GLU A CA 1
ATOM 854 C C . GLU A 1 109 ? 36.401 12.401 -42.326 1.00 55.62 109 GLU A C 1
ATOM 856 O O . GLU A 1 109 ? 36.234 11.824 -43.398 1.00 55.62 109 GLU A O 1
ATOM 861 N N . HIS A 1 110 ? 36.435 13.730 -42.246 1.00 43.81 110 HIS A N 1
ATOM 862 C CA . HIS A 1 110 ? 36.806 14.533 -43.394 1.00 43.81 110 HIS A CA 1
ATOM 863 C C . HIS A 1 110 ? 38.328 14.510 -43.457 1.00 43.81 110 HIS A C 1
ATOM 865 O O . HIS A 1 110 ? 39.006 15.197 -42.695 1.00 43.81 110 HIS A O 1
ATOM 871 N N . GLU A 1 111 ? 38.843 13.689 -44.367 1.00 47.19 111 GLU A N 1
ATOM 872 C CA . GLU A 1 111 ? 40.140 13.926 -44.983 1.00 47.19 111 GLU A CA 1
ATOM 873 C C . GLU A 1 111 ? 40.143 15.341 -45.583 1.00 47.19 111 GLU A C 1
ATOM 875 O O . GLU A 1 111 ? 39.350 15.619 -46.481 1.00 47.19 111 GLU A O 1
ATOM 880 N N . THR A 1 112 ? 41.009 16.219 -45.069 1.00 47.34 112 THR A N 1
ATOM 881 C CA . THR A 1 112 ? 41.939 17.078 -45.836 1.00 47.34 112 THR A CA 1
ATOM 882 C C . THR A 1 112 ? 42.923 17.750 -44.893 1.00 47.34 112 THR A C 1
ATOM 884 O O . THR A 1 112 ? 42.447 18.442 -43.964 1.00 47.34 112 THR A O 1
#

Radius of gyration: 22.02 Å; chains: 1; bounding box: 59×25×67 Å

Sequence (112 aa):
MNLQKLLAARDGHRATLEDLFVQLETAKENNSYDEFELCIEMINDVLALLKSVDEKITNTTNTTDAENIATELRETAAYSFHLKLKLRIYKKQAANAKHGSSEPPACLEHET

Secondary structure (DSSP, 8-state):
--HHHHHHHHHHHHHHHHHHHHHHHHHHHTT-HHHHHHHHHHHHHHHHHHHHHHHHHHHH--SHHHHHHHHHHHHHHHHHHHHHHHHHHHHHHHHHHHHS-S----------

Foldseek 3Di:
DDLVVLVVQLVVLVVVLVVLVVQLVVCVVVVPLVSNVVSLVVNVVSLVSNVVSLVVNLVVDPDPVNVVSVVVNVVSVVVNVVSVVVSVVSVVVVVVVVVPPDDDPPPPPDDD

Organism: Dreissena polymorpha (NCBI:txid45954)